Protein AF-A0A1B0D8F6-F1 (afdb_monomer_lite)

pLDDT: mean 70.09, std 11.26, range [39.25, 89.88]

Sequence (182 aa):
MKIELFVVNCFMSRLSMFERYIKTYSIVQLRTGYLEQGLMVYDDKKLAKHYIRSREFLLDLAALIPLDLLQIRFGTQPLLRFPRFFKVYRSIKFYYIVESRTVWPNLWRVVNLIHILLILAHWFGCFYFLLSEVEGFQGDWVYPYRPGDYATLTRKYLGSLYWSTLTLTTIGDLPTPETNAE

Radius of gyration: 21.7 Å; chains: 1; bounding box: 55×31×60 Å

Secondary structure (DSSP, 8-state):
-HHHHHHHHHHHHHHHHHHHHHHHHHHHHTTSPEEETTEEE--HHHHHHHHHHSHHHHHHHHHHHHHHHHHHHH-S-GGGGGGGGGGHHHHHHHHHHHHHH-S-HHHHHHHHHHHHHHHHHHHHHHHHHHHHHHTTS-SSSSPP---STT--HHHHHHHHHHHHHHHHTT---SPPP-STT-

InterPro domains:
  IPR005821 Ion transport domain [PF00520] (27-181)
  IPR050866 Cyclic nucleotide-gated cation channel [PTHR45638] (27-182)

Organism: Phlebotomus papatasi (NCBI:txid29031)

Structure (mmCIF, N/CA/C/O backbone):
data_AF-A0A1B0D8F6-F1
#
_entry.id   AF-A0A1B0D8F6-F1
#
loop_
_atom_site.group_PDB
_atom_site.id
_atom_site.type_symbol
_atom_site.label_atom_id
_atom_site.label_alt_id
_atom_site.label_comp_id
_atom_site.label_asym_id
_atom_site.label_entity_id
_atom_site.label_seq_id
_atom_site.pdbx_PDB_ins_code
_atom_site.Cartn_x
_atom_site.Cartn_y
_atom_site.Cartn_z
_atom_site.occupancy
_atom_site.B_iso_or_equiv
_atom_site.auth_seq_id
_atom_site.auth_comp_id
_atom_site.auth_asym_id
_atom_site.auth_atom_id
_atom_site.pdbx_PDB_model_num
ATOM 1 N N . MET A 1 1 ? 0.011 -3.299 -19.928 1.00 39.25 1 MET A N 1
ATOM 2 C CA . MET A 1 1 ? -1.445 -3.420 -19.592 1.00 39.25 1 MET A CA 1
ATOM 3 C C . MET A 1 1 ? -1.842 -4.624 -18.710 1.00 39.25 1 MET A C 1
ATOM 5 O O . MET A 1 1 ? -2.537 -4.410 -17.726 1.00 39.25 1 MET A O 1
ATOM 9 N N . LYS A 1 2 ? -1.450 -5.885 -18.993 1.00 47.94 2 LYS A N 1
ATOM 10 C CA . LYS A 1 2 ? -1.813 -7.039 -18.120 1.00 47.94 2 LYS A CA 1
ATOM 11 C C . LYS A 1 2 ? -1.097 -7.039 -16.756 1.00 47.94 2 LYS A C 1
ATOM 13 O O . LYS A 1 2 ? -1.681 -7.489 -15.776 1.00 47.94 2 LYS A O 1
ATOM 18 N N . ILE A 1 3 ? 0.135 -6.524 -16.693 1.00 48.12 3 ILE A N 1
ATOM 19 C CA . ILE A 1 3 ? 0.914 -6.418 -15.447 1.00 48.12 3 ILE A CA 1
ATOM 20 C C . ILE A 1 3 ? 0.443 -5.242 -14.599 1.00 48.12 3 ILE A C 1
ATOM 22 O O . ILE A 1 3 ? 0.187 -5.451 -13.427 1.00 48.12 3 ILE A O 1
ATOM 26 N N . GLU A 1 4 ? 0.179 -4.073 -15.182 1.00 48.47 4 GLU A N 1
ATOM 27 C CA . GLU A 1 4 ? -0.500 -2.967 -14.488 1.00 48.47 4 GLU A CA 1
ATOM 28 C C . GLU A 1 4 ? -1.814 -3.402 -13.822 1.00 48.47 4 GLU A C 1
ATOM 30 O O . GLU A 1 4 ? -2.040 -3.152 -12.640 1.00 48.47 4 GLU A O 1
ATOM 35 N N . LEU A 1 5 ? -2.662 -4.152 -14.542 1.00 50.62 5 LEU A N 1
ATOM 36 C CA . LEU A 1 5 ? -3.877 -4.721 -13.958 1.00 50.62 5 LEU A CA 1
ATOM 37 C C . LEU A 1 5 ? -3.580 -5.765 -12.876 1.00 50.62 5 LEU A C 1
ATOM 39 O O . LEU A 1 5 ? -4.373 -5.894 -11.953 1.00 50.62 5 LEU A O 1
ATOM 43 N N . PHE A 1 6 ? -2.485 -6.521 -12.975 1.00 51.50 6 PHE A N 1
ATOM 44 C CA . PHE A 1 6 ? -2.073 -7.489 -11.957 1.00 51.50 6 PHE A CA 1
ATOM 45 C C . PHE A 1 6 ? -1.519 -6.805 -10.706 1.00 51.50 6 PHE A C 1
ATOM 47 O O . PHE A 1 6 ? -1.903 -7.184 -9.609 1.00 51.50 6 PHE A O 1
ATOM 54 N N . VAL A 1 7 ? -0.695 -5.769 -10.855 1.00 53.03 7 VAL A N 1
ATOM 55 C CA . VAL A 1 7 ? -0.181 -4.922 -9.773 1.00 53.03 7 VAL A CA 1
ATOM 56 C C . VAL A 1 7 ? -1.351 -4.254 -9.072 1.00 53.03 7 VAL A C 1
ATOM 58 O O . VAL A 1 7 ? -1.524 -4.434 -7.872 1.00 53.03 7 VAL A O 1
ATOM 61 N N . VAL A 1 8 ? -2.240 -3.595 -9.819 1.00 52.47 8 VAL A N 1
ATOM 62 C CA . VAL A 1 8 ? -3.421 -2.947 -9.246 1.00 52.47 8 VAL A CA 1
ATOM 63 C C . VAL A 1 8 ? -4.403 -3.968 -8.670 1.00 52.47 8 VAL A C 1
ATOM 65 O O . VAL A 1 8 ? -4.971 -3.712 -7.615 1.00 52.47 8 VAL A O 1
ATOM 68 N N . ASN A 1 9 ? -4.628 -5.131 -9.287 1.00 52.94 9 ASN A N 1
ATOM 69 C CA . ASN A 1 9 ? -5.513 -6.150 -8.710 1.00 52.94 9 ASN A CA 1
ATOM 70 C C . ASN A 1 9 ? -4.888 -6.866 -7.511 1.00 52.94 9 ASN A C 1
ATOM 72 O O . ASN A 1 9 ? -5.626 -7.204 -6.595 1.00 52.94 9 ASN A O 1
ATOM 76 N N . CYS A 1 10 ? -3.572 -7.070 -7.458 1.00 50.56 10 CYS A N 1
ATOM 77 C CA . CYS A 1 10 ? -2.886 -7.657 -6.307 1.00 50.56 10 CYS A CA 1
ATOM 78 C C . CYS A 1 10 ? -2.881 -6.665 -5.138 1.00 50.56 10 CYS A C 1
ATOM 80 O O . CYS A 1 10 ? -3.314 -7.016 -4.034 1.00 50.56 10 CYS A O 1
ATOM 82 N N . PHE A 1 11 ? -2.543 -5.406 -5.432 1.00 53.69 11 PHE A N 1
ATOM 83 C CA . PHE A 1 11 ? -2.658 -4.254 -4.547 1.00 53.69 11 PHE A CA 1
ATOM 84 C C . PHE A 1 11 ? -4.076 -4.122 -3.973 1.00 53.69 11 PHE A C 1
ATOM 86 O O . PHE A 1 11 ? -4.271 -4.081 -2.758 1.00 53.69 11 PHE A O 1
ATOM 93 N N . MET A 1 12 ? -5.086 -4.180 -4.841 1.00 52.06 12 MET A N 1
ATOM 94 C CA . MET A 1 12 ? -6.494 -4.098 -4.459 1.00 52.06 12 MET A CA 1
ATOM 95 C C . MET A 1 12 ? -7.005 -5.368 -3.781 1.00 52.06 12 MET A C 1
ATOM 97 O O . MET A 1 12 ? -7.894 -5.276 -2.943 1.00 52.06 12 MET A O 1
ATOM 101 N N . SER A 1 13 ? -6.442 -6.548 -4.060 1.00 52.66 13 SER A N 1
ATOM 102 C CA . SER A 1 13 ? -6.811 -7.782 -3.357 1.00 52.66 13 SER A CA 1
ATOM 103 C C . SER A 1 13 ? -6.308 -7.772 -1.913 1.00 52.66 13 SER A C 1
ATOM 105 O O . SER A 1 13 ? -7.039 -8.194 -1.016 1.00 52.66 13 SER A O 1
ATOM 107 N N . ARG A 1 14 ? -5.117 -7.219 -1.645 1.00 57.03 14 ARG A N 1
ATOM 108 C CA . ARG A 1 14 ? -4.598 -7.074 -0.275 1.00 57.03 14 ARG A CA 1
ATOM 109 C C . ARG A 1 14 ? -5.232 -5.907 0.463 1.00 57.03 14 ARG A C 1
ATOM 111 O O . ARG A 1 14 ? -5.618 -6.088 1.613 1.00 57.03 14 ARG A O 1
ATOM 118 N N . LEU A 1 15 ? -5.503 -4.789 -0.209 1.00 54.91 15 LEU A N 1
ATOM 119 C CA . LEU A 1 15 ? -6.417 -3.768 0.314 1.00 54.91 15 LEU A CA 1
ATOM 120 C C . LEU A 1 15 ? -7.795 -4.357 0.632 1.00 54.91 15 LEU A C 1
ATOM 122 O O . LEU A 1 15 ? -8.335 -4.058 1.683 1.00 54.91 15 LEU A O 1
ATOM 126 N N . SER A 1 16 ? -8.343 -5.253 -0.196 1.00 51.94 16 SER A N 1
ATOM 127 C CA . SER A 1 16 ? -9.635 -5.895 0.088 1.00 51.94 16 SER A CA 1
ATOM 128 C C . SER A 1 16 ? -9.584 -6.842 1.292 1.00 51.94 16 SER A C 1
ATOM 130 O O . SER A 1 16 ? -10.613 -7.111 1.908 1.00 51.94 16 SER A O 1
ATOM 132 N N . MET A 1 17 ? -8.410 -7.387 1.634 1.00 57.66 17 MET A N 1
ATOM 133 C CA . MET A 1 17 ? -8.208 -8.137 2.877 1.00 57.66 17 MET A CA 1
ATOM 134 C C . MET A 1 17 ? -8.284 -7.178 4.069 1.00 57.66 17 MET A C 1
ATOM 136 O O . MET A 1 17 ? -9.078 -7.420 4.974 1.00 57.66 17 MET A O 1
ATOM 140 N N . PHE A 1 18 ? -7.572 -6.048 4.018 1.00 56.81 18 PHE A N 1
ATOM 141 C CA . PHE A 1 18 ? -7.694 -4.973 5.010 1.00 56.81 18 PHE A CA 1
ATOM 142 C C . PHE A 1 18 ? -9.126 -4.441 5.125 1.00 56.81 18 PHE A C 1
ATOM 144 O O . PHE A 1 18 ? -9.653 -4.334 6.226 1.00 56.81 18 PHE A O 1
ATOM 151 N N . GLU A 1 19 ? -9.804 -4.175 4.008 1.00 57.56 19 GLU A N 1
ATOM 152 C CA . GLU A 1 19 ? -11.196 -3.723 3.992 1.00 57.56 19 GLU A CA 1
ATOM 153 C C . GLU A 1 19 ? -12.137 -4.768 4.596 1.00 57.56 19 GLU A C 1
ATOM 155 O O . GLU A 1 19 ? -13.038 -4.398 5.342 1.00 57.56 19 GLU A O 1
ATOM 160 N N . ARG A 1 20 ? -11.928 -6.068 4.332 1.00 60.12 20 ARG A N 1
ATOM 161 C CA . ARG A 1 20 ? -12.703 -7.155 4.954 1.00 60.12 20 ARG A CA 1
ATOM 162 C C . ARG A 1 20 ? -12.514 -7.192 6.467 1.00 60.12 20 ARG A C 1
ATOM 164 O O . ARG A 1 20 ? -13.514 -7.284 7.172 1.00 60.12 20 ARG A O 1
ATOM 171 N N . TYR A 1 21 ? -11.279 -7.045 6.947 1.00 61.25 21 TYR A N 1
ATOM 172 C CA . TYR A 1 21 ? -10.966 -6.934 8.376 1.00 61.25 21 TYR A CA 1
ATOM 173 C C . TYR A 1 21 ? -11.579 -5.680 9.019 1.00 61.25 21 TYR A C 1
ATOM 175 O O . TYR A 1 21 ? -12.141 -5.753 10.108 1.00 61.25 21 TYR A O 1
ATOM 183 N N . ILE A 1 22 ? -11.546 -4.533 8.338 1.00 60.94 22 ILE A N 1
ATOM 184 C CA . ILE A 1 22 ? -12.170 -3.284 8.809 1.00 60.94 22 ILE A CA 1
ATOM 185 C C . ILE A 1 22 ? -13.699 -3.414 8.842 1.00 60.94 22 ILE A C 1
ATOM 187 O O . ILE A 1 22 ? -14.353 -2.874 9.736 1.00 60.94 22 ILE A O 1
ATOM 191 N N . LYS A 1 23 ? -14.290 -4.132 7.883 1.00 61.75 23 LYS A N 1
ATOM 192 C CA . LYS A 1 23 ? -15.740 -4.330 7.785 1.00 61.75 23 LYS A CA 1
ATOM 193 C C . LYS A 1 23 ? -16.249 -5.262 8.883 1.00 61.75 23 LYS A C 1
ATOM 195 O O . LYS A 1 23 ? -17.224 -4.919 9.545 1.00 61.75 23 LYS A O 1
ATOM 200 N N . THR A 1 24 ? -15.566 -6.380 9.139 1.00 60.78 24 THR A N 1
ATOM 201 C CA . THR A 1 24 ? -15.864 -7.237 10.300 1.00 60.78 24 THR A CA 1
ATOM 202 C C . THR A 1 24 ? -15.645 -6.486 11.607 1.00 60.78 24 THR A C 1
ATOM 204 O O . THR A 1 24 ? -16.493 -6.555 12.491 1.00 60.78 24 THR A O 1
ATOM 207 N N . TYR A 1 25 ? -14.587 -5.682 11.708 1.00 63.12 25 TYR A N 1
ATOM 208 C CA . TYR A 1 25 ? -14.341 -4.845 12.877 1.00 63.12 25 TYR A CA 1
ATOM 209 C C . TYR A 1 25 ? -15.425 -3.784 13.094 1.00 63.12 25 TYR A C 1
ATOM 211 O O . TYR A 1 25 ? -15.864 -3.608 14.218 1.00 63.12 25 TYR A O 1
ATOM 219 N N . SER A 1 26 ? -15.932 -3.133 12.045 1.00 59.38 26 SER A N 1
ATOM 220 C CA . SER A 1 26 ? -17.032 -2.160 12.162 1.00 59.38 26 SER A CA 1
ATOM 221 C C . SER A 1 26 ? -18.309 -2.811 12.707 1.00 59.38 26 SER A C 1
ATOM 223 O O . SER A 1 26 ? -19.015 -2.212 13.513 1.00 59.38 26 SER A O 1
ATOM 225 N N . ILE A 1 27 ? -18.576 -4.063 12.323 1.00 64.69 27 ILE A N 1
ATOM 226 C CA . ILE A 1 27 ? -19.697 -4.858 12.847 1.00 64.69 27 ILE A CA 1
ATOM 227 C C . ILE A 1 27 ? -19.473 -5.212 14.324 1.00 64.69 27 ILE A C 1
ATOM 229 O O . ILE A 1 27 ? -20.405 -5.135 15.121 1.00 64.69 27 ILE A O 1
ATOM 233 N N . VAL A 1 28 ? -18.241 -5.562 14.705 1.00 61.22 28 VAL A N 1
ATOM 234 C CA . VAL A 1 28 ? -17.873 -5.817 16.107 1.00 61.22 28 VAL A CA 1
ATOM 235 C C . VAL A 1 28 ? -17.951 -4.529 16.931 1.00 61.22 28 VAL A C 1
ATOM 237 O O . VAL A 1 28 ? -18.466 -4.550 18.042 1.00 61.22 28 VAL A O 1
ATOM 240 N N . GLN A 1 29 ? -17.524 -3.396 16.376 1.00 60.47 29 GLN A N 1
ATOM 241 C CA . GLN A 1 29 ? -17.494 -2.101 17.050 1.00 60.47 29 GLN A CA 1
ATOM 242 C C . GLN A 1 29 ? -18.898 -1.505 17.242 1.00 60.47 29 GLN A C 1
ATOM 244 O O . GLN A 1 29 ? -19.152 -0.819 18.228 1.00 60.47 29 GLN A O 1
ATOM 249 N N . LEU A 1 30 ? -19.843 -1.847 16.359 1.00 59.00 30 LEU A N 1
ATOM 250 C CA . LEU A 1 30 ? -21.278 -1.607 16.559 1.00 59.00 30 LEU A CA 1
ATOM 251 C C . LEU A 1 30 ? -21.869 -2.401 17.736 1.00 59.00 30 LEU A C 1
ATOM 253 O O . LEU A 1 30 ? -22.981 -2.099 18.154 1.00 59.00 30 LEU A O 1
ATOM 257 N N . ARG A 1 31 ? -21.151 -3.402 18.263 1.00 56.06 31 ARG A N 1
ATOM 258 C CA . ARG A 1 31 ? -21.537 -4.191 19.444 1.00 56.06 31 ARG A CA 1
ATOM 259 C C . ARG A 1 31 ? -20.616 -3.994 20.651 1.00 56.06 31 ARG A C 1
ATOM 261 O O . ARG A 1 31 ? -20.835 -4.618 21.686 1.00 56.06 31 ARG A O 1
ATOM 268 N N . THR A 1 32 ? -19.581 -3.157 20.556 1.00 59.75 32 THR A N 1
ATOM 269 C CA . THR A 1 32 ? -18.697 -2.877 21.698 1.00 59.75 32 THR A CA 1
ATOM 270 C C . THR A 1 32 ? -19.262 -1.759 22.565 1.00 59.75 32 THR A C 1
ATOM 272 O O . THR A 1 32 ? -19.373 -0.626 22.101 1.00 59.75 32 THR A O 1
ATOM 275 N N . GLY A 1 33 ? -19.562 -2.077 23.828 1.00 57.38 33 GLY A N 1
ATOM 276 C CA . GLY A 1 33 ? -20.021 -1.130 24.848 1.00 57.38 33 GLY A CA 1
ATOM 277 C C . GLY A 1 33 ? -19.132 0.114 24.955 1.00 57.38 33 GLY A C 1
ATOM 278 O O . GLY A 1 33 ? -17.904 0.003 24.932 1.00 57.38 33 GLY A O 1
ATOM 279 N N . TYR A 1 34 ? -19.739 1.297 25.080 1.00 64.94 34 TYR A N 1
ATOM 280 C CA . TYR A 1 34 ? -19.019 2.529 25.407 1.00 64.94 34 TYR A CA 1
ATOM 281 C C . TYR A 1 34 ? -19.067 2.768 26.922 1.00 64.94 34 TYR A C 1
ATOM 283 O O . TYR A 1 34 ? -19.991 2.322 27.607 1.00 64.94 34 TYR A O 1
ATOM 291 N N . LEU A 1 35 ? -18.046 3.444 27.454 1.00 62.94 35 LEU A N 1
ATOM 292 C CA . LEU A 1 35 ? -18.017 3.833 28.860 1.00 62.94 35 LEU A CA 1
ATOM 293 C C . LEU A 1 35 ? -18.813 5.129 29.038 1.00 62.94 35 LEU A C 1
ATOM 295 O O . LEU A 1 35 ? -18.434 6.168 28.499 1.00 62.94 35 LEU A O 1
ATOM 299 N N . GLU A 1 36 ? -19.888 5.074 29.816 1.00 60.03 36 GLU A N 1
ATOM 300 C CA . GLU A 1 36 ? -20.640 6.246 30.260 1.00 60.03 36 GLU A CA 1
ATOM 301 C C . GLU A 1 36 ? -20.430 6.370 31.774 1.00 60.03 36 GLU A C 1
ATOM 303 O O . GLU A 1 36 ? -20.807 5.483 32.534 1.00 60.03 36 GLU A O 1
ATOM 308 N N . GLN A 1 37 ? -19.745 7.432 32.216 1.00 64.50 37 GLN A N 1
ATOM 309 C CA . GLN A 1 37 ? -19.527 7.736 33.644 1.00 64.50 37 GLN A CA 1
ATOM 310 C C . GLN A 1 37 ? -18.884 6.591 34.465 1.00 64.50 37 GLN A C 1
ATOM 312 O O . GLN A 1 37 ? -19.205 6.399 35.633 1.00 64.50 37 GLN A O 1
ATOM 317 N N . GLY A 1 38 ? -17.964 5.824 33.869 1.00 69.44 38 GLY A N 1
ATOM 318 C CA . GLY A 1 38 ? -17.271 4.723 34.559 1.00 69.44 38 GLY A CA 1
ATOM 319 C C . GLY A 1 38 ? -17.958 3.357 34.447 1.00 69.44 38 GLY A C 1
ATOM 320 O O . GLY A 1 38 ? -17.356 2.353 34.820 1.00 69.44 38 GLY A O 1
ATOM 321 N N . LEU A 1 39 ? -19.172 3.288 33.892 1.00 67.38 39 LEU A N 1
ATOM 322 C CA . LEU A 1 39 ? -19.923 2.048 33.690 1.00 67.38 39 LEU A CA 1
ATOM 323 C C . LEU A 1 39 ? -19.958 1.670 32.204 1.00 67.38 39 LEU A C 1
ATOM 325 O O . LEU A 1 39 ? -20.145 2.519 31.331 1.00 67.38 39 LEU A O 1
ATOM 329 N N . MET A 1 40 ? -19.771 0.382 31.906 1.00 71.00 40 MET A N 1
ATOM 330 C CA . MET A 1 40 ? -19.933 -0.138 30.546 1.00 71.00 40 MET A CA 1
ATOM 331 C C . MET A 1 40 ? -21.422 -0.269 30.221 1.00 71.00 40 MET A C 1
ATOM 333 O O . MET A 1 40 ? -22.124 -1.079 30.827 1.00 71.00 40 MET A O 1
ATOM 337 N N . VAL A 1 41 ? -21.895 0.519 29.255 1.00 70.88 41 VAL A N 1
ATOM 338 C CA . VAL A 1 41 ? -23.281 0.482 28.776 1.00 70.88 41 VAL A CA 1
ATOM 339 C C . VAL A 1 41 ? -23.370 -0.451 27.567 1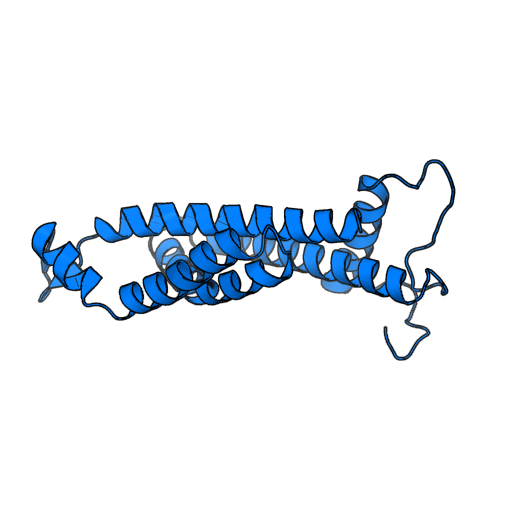.00 70.88 41 VAL A C 1
ATOM 341 O O . VAL A 1 41 ? -22.672 -0.253 26.573 1.00 70.88 41 VAL A O 1
ATOM 344 N N . TYR A 1 42 ? -24.244 -1.458 27.647 1.00 68.06 42 TYR A N 1
ATOM 345 C CA . TYR A 1 42 ? -24.468 -2.470 26.600 1.00 68.06 42 TYR A CA 1
ATOM 346 C C . TYR A 1 42 ? -25.797 -2.292 25.842 1.00 68.06 42 TYR A C 1
ATOM 348 O O . TYR A 1 42 ? -26.178 -3.150 25.054 1.00 68.06 42 TYR A O 1
ATOM 356 N N . ASP A 1 43 ? -26.519 -1.190 26.065 1.00 76.25 43 ASP A N 1
ATOM 357 C CA . ASP A 1 43 ? -27.792 -0.925 25.385 1.00 76.25 43 ASP A CA 1
ATOM 358 C C . ASP A 1 43 ? -27.590 -0.655 23.884 1.00 76.25 43 ASP A C 1
ATOM 360 O O . ASP A 1 43 ? -27.186 0.446 23.492 1.00 76.25 43 ASP A O 1
ATOM 364 N N . ASP A 1 44 ? -27.972 -1.612 23.033 1.00 65.69 44 ASP A N 1
ATOM 365 C CA . ASP A 1 44 ? -27.837 -1.544 21.567 1.00 65.69 44 ASP A CA 1
ATOM 366 C C . ASP A 1 44 ? -28.422 -0.253 20.961 1.00 65.69 44 ASP A C 1
ATOM 368 O O . ASP A 1 44 ? -27.851 0.351 20.050 1.00 65.69 44 ASP A O 1
ATOM 372 N N . LYS A 1 45 ? -29.557 0.227 21.494 1.00 71.56 45 LYS A N 1
ATOM 373 C CA . LYS A 1 45 ? -30.235 1.443 21.006 1.00 71.56 45 LYS A CA 1
ATOM 374 C C . LYS A 1 45 ? -29.458 2.722 21.329 1.00 71.56 45 LYS A C 1
ATOM 376 O O . LYS A 1 45 ? -29.424 3.643 20.509 1.00 71.56 45 LYS A O 1
ATOM 381 N N . LYS A 1 46 ? -28.841 2.798 22.513 1.00 69.75 46 LYS A N 1
ATOM 382 C CA . LYS A 1 46 ? -27.997 3.939 22.910 1.00 69.75 46 LYS A CA 1
ATOM 383 C C . LYS A 1 46 ? -26.669 3.907 22.161 1.00 69.75 46 LYS A C 1
ATOM 385 O O . LYS A 1 46 ? -26.237 4.944 21.659 1.00 69.75 46 LYS A O 1
ATOM 390 N N . LEU A 1 47 ? -26.098 2.714 21.998 1.00 68.75 47 LEU A N 1
ATOM 391 C CA . LEU A 1 47 ? -24.876 2.480 21.238 1.00 68.75 47 LEU A CA 1
ATOM 392 C C . LEU A 1 47 ? -25.019 2.938 19.780 1.00 68.75 47 LEU A C 1
ATOM 394 O O . LEU A 1 47 ? -24.211 3.730 19.295 1.00 68.75 47 LEU A O 1
ATOM 398 N N . ALA A 1 48 ? -26.096 2.520 19.105 1.00 65.81 48 ALA A N 1
ATOM 399 C CA . ALA A 1 48 ? -26.364 2.886 17.717 1.00 65.81 48 ALA A CA 1
ATOM 400 C C . ALA A 1 48 ? -26.557 4.400 17.545 1.00 65.81 48 ALA A C 1
ATOM 402 O O . ALA A 1 48 ? -26.006 4.999 16.622 1.00 65.81 48 ALA A O 1
ATOM 403 N N . LYS A 1 49 ? -27.290 5.053 18.457 1.00 71.81 49 LYS A N 1
ATOM 404 C CA . LYS A 1 49 ? -27.531 6.504 18.399 1.00 71.81 49 LYS A CA 1
ATOM 405 C C . LYS A 1 49 ? -26.254 7.314 18.634 1.00 71.81 49 LYS A C 1
ATOM 407 O O . LYS A 1 49 ? -26.051 8.333 17.974 1.00 71.81 49 LYS A O 1
ATOM 412 N N . HIS A 1 50 ? -25.392 6.864 19.545 1.00 72.12 50 HIS A N 1
ATOM 413 C CA . HIS A 1 50 ? -24.096 7.489 19.794 1.00 72.12 50 HIS A CA 1
ATOM 414 C C . HIS A 1 50 ? -23.148 7.305 18.600 1.00 72.12 50 HIS A C 1
ATOM 416 O O . HIS A 1 50 ? -22.527 8.265 18.145 1.00 72.12 50 HIS A O 1
ATOM 422 N N . TYR A 1 51 ? -23.105 6.098 18.032 1.00 67.12 51 TYR A N 1
ATOM 423 C CA . TYR A 1 51 ? -22.267 5.777 16.880 1.00 67.12 51 TYR A CA 1
ATOM 424 C C . TYR A 1 51 ? -22.683 6.544 15.615 1.00 67.12 51 TYR A C 1
ATOM 426 O O . TYR A 1 51 ? -21.832 7.150 14.972 1.00 67.12 51 TYR A O 1
ATOM 434 N N . ILE A 1 52 ? -23.981 6.628 15.299 1.00 67.06 52 ILE A N 1
ATOM 435 C CA . ILE A 1 52 ? -24.490 7.380 14.132 1.00 67.06 52 ILE A CA 1
ATOM 436 C C . ILE A 1 52 ? -24.212 8.887 14.257 1.00 67.06 52 ILE A C 1
ATOM 438 O O . ILE A 1 52 ? -23.981 9.563 13.257 1.00 67.06 52 ILE A O 1
ATOM 442 N N . ARG A 1 53 ? -24.203 9.427 15.482 1.00 67.00 53 ARG A N 1
ATOM 443 C CA . ARG A 1 53 ? -23.892 10.842 15.738 1.00 67.00 53 ARG A CA 1
ATOM 444 C C . ARG A 1 53 ? -22.388 11.136 15.743 1.00 67.00 53 ARG A C 1
ATOM 446 O O . ARG A 1 53 ? -21.992 12.301 15.711 1.00 67.00 53 ARG A O 1
ATOM 453 N N . SER A 1 54 ? -21.548 10.107 15.799 1.00 68.62 54 SER A N 1
ATOM 454 C CA . SER A 1 54 ? -20.100 10.270 15.845 1.00 68.62 54 SER A CA 1
ATOM 455 C C . SER A 1 54 ? -19.536 10.668 14.474 1.00 68.62 54 SER A C 1
ATOM 457 O O . SER A 1 54 ? -19.990 10.207 13.426 1.00 68.62 54 SER A O 1
ATOM 459 N N . ARG A 1 55 ? -18.510 11.532 14.474 1.00 63.78 55 ARG A N 1
ATOM 460 C CA . ARG A 1 55 ? -17.844 12.005 13.244 1.00 63.78 55 ARG A CA 1
ATOM 461 C C . ARG A 1 55 ? -17.265 10.868 12.399 1.00 63.78 55 ARG A C 1
ATOM 463 O O . ARG A 1 55 ? -17.111 11.027 11.194 1.00 63.78 55 ARG A O 1
ATOM 470 N N . GLU A 1 56 ? -16.975 9.727 13.015 1.00 64.75 56 GLU A N 1
ATOM 471 C CA . GLU A 1 56 ? -16.422 8.569 12.314 1.00 64.75 56 GLU A CA 1
ATOM 472 C C . GLU A 1 56 ? -17.440 7.911 11.379 1.00 64.75 56 GLU A C 1
ATOM 474 O O . GLU A 1 56 ? -17.065 7.501 10.286 1.00 64.75 56 GLU A O 1
ATOM 479 N N . PHE A 1 57 ? -18.729 7.913 11.733 1.00 65.25 57 PHE A N 1
ATOM 480 C CA . PHE A 1 57 ? -19.779 7.404 10.848 1.00 65.25 57 PHE A CA 1
ATOM 481 C C . PHE A 1 57 ? -20.000 8.311 9.627 1.00 65.25 57 PHE A C 1
ATOM 483 O O . PHE A 1 57 ? -20.194 7.827 8.516 1.00 65.25 57 PHE A O 1
ATOM 490 N N . LEU A 1 58 ? -19.908 9.633 9.808 1.00 66.94 58 LEU A N 1
ATOM 491 C CA . LEU A 1 58 ? -19.973 10.600 8.704 1.00 66.94 58 LEU A CA 1
ATOM 492 C C . LEU A 1 58 ? -18.794 10.452 7.735 1.00 66.94 58 LEU A C 1
ATOM 494 O O . LEU A 1 58 ? -18.998 10.495 6.525 1.00 66.94 58 LEU A O 1
ATOM 498 N N . LEU A 1 59 ? -17.579 10.241 8.252 1.00 65.75 59 LEU A N 1
ATOM 499 C CA . LEU A 1 59 ? -16.392 9.989 7.428 1.00 65.75 59 LEU A CA 1
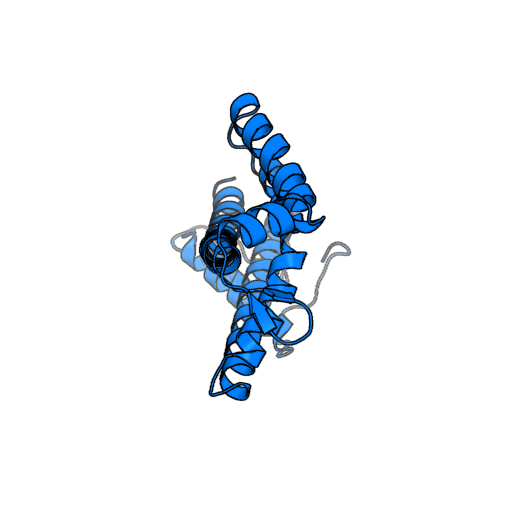ATOM 500 C C . LEU A 1 59 ? -16.484 8.649 6.685 1.00 65.75 59 LEU A C 1
ATOM 502 O O . LEU A 1 59 ? -16.131 8.580 5.510 1.00 65.75 59 LEU A O 1
ATOM 506 N N . ASP A 1 60 ? -17.014 7.606 7.327 1.00 63.69 60 ASP A N 1
ATOM 507 C CA . ASP A 1 60 ? -17.282 6.321 6.674 1.00 63.69 60 ASP A CA 1
ATOM 508 C C . ASP A 1 60 ? -18.281 6.458 5.524 1.00 63.69 60 ASP A C 1
ATOM 510 O O . ASP A 1 60 ? -18.062 5.924 4.435 1.00 63.69 60 ASP A O 1
ATOM 514 N N . LEU A 1 61 ? -19.373 7.186 5.763 1.00 66.25 61 LEU A N 1
ATOM 515 C CA . LEU A 1 61 ? -20.442 7.392 4.796 1.00 66.25 61 LEU A CA 1
ATOM 516 C C . LEU A 1 61 ? -19.963 8.247 3.614 1.00 66.25 61 LEU A C 1
ATOM 518 O O . LEU A 1 61 ? -20.199 7.893 2.459 1.00 66.25 61 LEU A O 1
ATOM 522 N N . ALA A 1 62 ? -19.219 9.319 3.893 1.00 65.12 62 ALA A N 1
ATOM 523 C CA . ALA A 1 62 ? -18.619 10.181 2.880 1.00 65.12 62 ALA A CA 1
ATOM 524 C C . ALA A 1 62 ? -17.546 9.464 2.045 1.00 65.12 62 ALA A C 1
ATOM 526 O O . ALA A 1 62 ? -17.373 9.793 0.877 1.00 65.12 62 ALA A O 1
ATOM 527 N N . ALA A 1 63 ? -16.849 8.471 2.602 1.00 60.88 63 ALA A N 1
ATOM 528 C CA . ALA A 1 63 ? -15.877 7.670 1.860 1.00 60.88 63 ALA A CA 1
ATOM 529 C C . ALA A 1 63 ? -16.512 6.509 1.068 1.00 60.88 63 ALA A C 1
ATOM 531 O O . ALA A 1 63 ? -15.886 5.997 0.146 1.00 60.88 63 ALA A O 1
ATOM 532 N N . LEU A 1 64 ? -17.717 6.050 1.421 1.00 61.44 64 LEU A N 1
ATOM 533 C CA . LEU A 1 64 ? -18.391 4.919 0.764 1.00 61.44 64 LEU A CA 1
ATOM 534 C C . LEU A 1 64 ? -19.342 5.364 -0.354 1.00 61.44 64 LEU A C 1
ATOM 536 O O . LEU A 1 64 ? -19.270 4.845 -1.466 1.00 61.44 64 LEU A O 1
ATOM 540 N N . ILE A 1 65 ? -20.204 6.345 -0.076 1.00 62.69 65 ILE A N 1
ATOM 541 C CA . ILE A 1 65 ? -21.291 6.747 -0.979 1.00 62.69 65 ILE A CA 1
ATOM 542 C C . ILE A 1 65 ? -20.800 7.256 -2.345 1.00 62.69 65 ILE A C 1
ATOM 544 O O . ILE A 1 65 ? -21.301 6.769 -3.359 1.00 62.69 65 ILE A O 1
ATOM 548 N N . PRO A 1 66 ? -19.854 8.211 -2.436 1.00 61.41 66 PRO A N 1
ATOM 549 C CA . PRO A 1 66 ? -19.473 8.751 -3.738 1.00 61.41 66 PRO A CA 1
ATOM 550 C C . PRO A 1 66 ? -18.714 7.727 -4.593 1.00 61.41 66 PRO A C 1
ATOM 552 O O . PRO A 1 66 ? -18.829 7.755 -5.815 1.00 61.41 66 PRO A O 1
ATOM 555 N N . LEU A 1 67 ? -17.987 6.792 -3.973 1.00 60.44 67 LEU A N 1
ATOM 556 C CA . LEU A 1 67 ? -17.203 5.775 -4.678 1.00 60.44 67 LEU A CA 1
ATOM 557 C C . LEU A 1 67 ?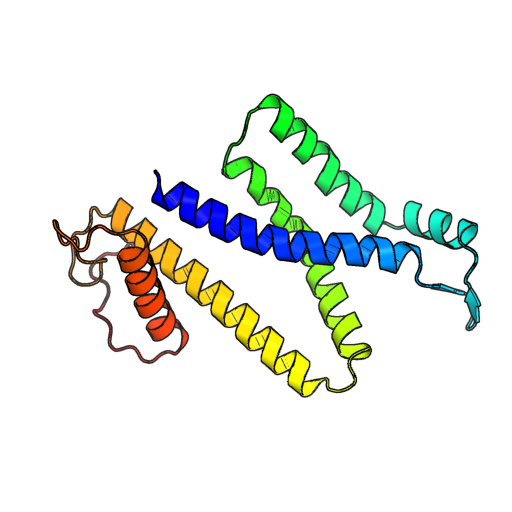 -18.052 4.679 -5.312 1.00 60.44 67 LEU A C 1
ATOM 559 O O . LEU A 1 67 ? -17.833 4.355 -6.480 1.00 60.44 67 LEU A O 1
ATOM 563 N N . ASP A 1 68 ? -19.007 4.120 -4.56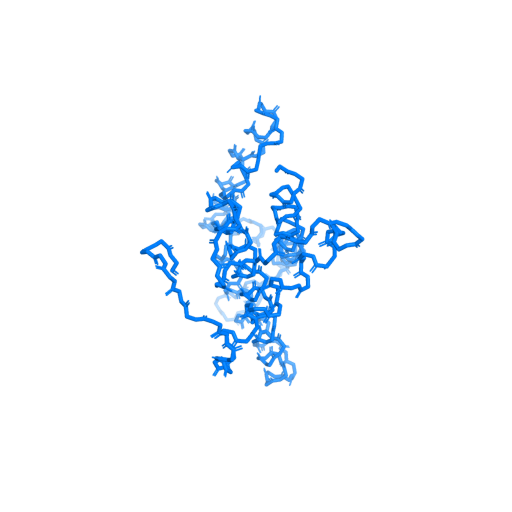7 1.00 60.66 68 ASP A N 1
ATOM 564 C CA . ASP A 1 68 ? -19.878 3.063 -5.090 1.00 60.66 68 ASP A CA 1
ATOM 565 C C . ASP A 1 68 ? -20.742 3.606 -6.242 1.00 60.66 68 ASP A C 1
ATOM 567 O O . ASP A 1 68 ? -20.917 2.943 -7.265 1.00 60.66 68 ASP A O 1
ATOM 571 N N . LEU A 1 69 ? -21.193 4.863 -6.138 1.00 63.16 69 LEU A N 1
ATOM 572 C CA . LEU A 1 69 ? -21.960 5.535 -7.189 1.00 63.16 69 LEU A CA 1
ATOM 573 C C . LEU A 1 69 ? -21.116 5.819 -8.448 1.00 63.16 69 LEU A C 1
ATOM 575 O O . LEU A 1 69 ? -21.600 5.666 -9.572 1.00 63.16 69 LEU A O 1
ATOM 579 N N . LEU A 1 70 ? -19.843 6.194 -8.273 1.00 63.09 70 LEU A N 1
ATOM 580 C CA . LEU A 1 70 ? -18.898 6.414 -9.373 1.00 63.09 70 LEU A CA 1
ATOM 581 C C . LEU A 1 70 ? -18.501 5.106 -10.075 1.00 63.09 70 LEU A C 1
ATOM 583 O O . LEU A 1 70 ? -18.405 5.090 -11.303 1.00 63.09 70 LEU A O 1
ATOM 587 N N . GLN A 1 71 ? -18.326 4.002 -9.338 1.00 62.91 71 GLN A N 1
ATOM 588 C CA . GLN A 1 71 ? -18.021 2.686 -9.920 1.00 62.91 71 GLN A CA 1
ATOM 589 C C . GLN A 1 71 ? -19.161 2.142 -10.789 1.00 62.91 71 GLN A C 1
ATOM 591 O O . GLN A 1 71 ? -18.890 1.507 -11.808 1.00 62.91 71 GLN A O 1
ATOM 596 N N . ILE A 1 72 ? -20.418 2.414 -10.424 1.00 64.69 72 ILE A N 1
ATOM 597 C CA . ILE A 1 72 ? -21.593 2.015 -11.215 1.00 64.69 72 ILE A CA 1
ATOM 598 C C . ILE A 1 72 ? -21.673 2.810 -12.530 1.00 64.69 72 ILE A C 1
ATOM 600 O O . ILE A 1 72 ? -22.114 2.271 -13.542 1.00 64.69 72 ILE A O 1
ATOM 604 N N . ARG A 1 73 ? -21.228 4.077 -12.543 1.00 64.62 73 ARG A N 1
ATOM 605 C CA . ARG A 1 73 ? -21.375 4.979 -13.700 1.00 64.62 73 ARG A CA 1
ATOM 606 C C . ARG A 1 73 ? -20.203 4.955 -14.694 1.00 64.62 73 ARG A C 1
ATOM 608 O O . ARG A 1 73 ? -20.451 5.113 -15.883 1.00 64.62 73 ARG A O 1
ATOM 615 N N . PHE A 1 74 ? -18.960 4.758 -14.247 1.00 61.81 74 PHE A N 1
ATOM 616 C CA . PHE A 1 74 ? -17.759 4.848 -15.105 1.00 61.81 74 PHE A CA 1
ATOM 617 C C . PHE A 1 74 ? -17.114 3.493 -15.463 1.00 61.81 74 PHE A C 1
ATOM 619 O O . PHE A 1 74 ? -16.128 3.455 -16.201 1.00 61.81 74 PHE A O 1
ATOM 626 N N . GLY A 1 75 ? -17.656 2.375 -14.967 1.00 59.94 75 GLY A N 1
ATOM 627 C CA . GLY A 1 75 ? -17.050 1.050 -15.130 1.00 59.94 75 GLY A CA 1
ATOM 628 C C . GLY A 1 75 ? -15.799 0.850 -14.260 1.00 59.94 75 GLY A C 1
ATOM 629 O O . GLY A 1 75 ? -15.384 1.727 -13.501 1.00 59.94 75 GLY A O 1
ATOM 630 N N . THR A 1 76 ? -15.188 -0.339 -14.319 1.00 57.16 76 THR A N 1
ATOM 631 C CA . THR A 1 76 ? -14.031 -0.706 -13.479 1.00 57.16 76 THR A CA 1
ATOM 632 C C . THR A 1 76 ? -12.746 -0.002 -13.921 1.00 57.16 76 THR A C 1
ATOM 634 O O . THR A 1 76 ? -11.889 -0.608 -14.562 1.00 57.16 76 THR A O 1
ATOM 637 N N . GLN A 1 77 ? -12.588 1.268 -13.553 1.00 59.66 77 GLN A N 1
ATOM 638 C CA . GLN A 1 77 ? -11.339 2.002 -13.745 1.00 59.66 77 GLN A CA 1
ATOM 639 C C . GLN A 1 77 ? -10.401 1.834 -12.530 1.00 59.66 77 GLN A C 1
ATOM 641 O O . GLN A 1 77 ? -10.847 1.995 -11.389 1.00 59.66 77 GLN A O 1
ATOM 646 N N . PRO A 1 78 ? -9.100 1.548 -12.740 1.00 59.44 78 PRO A N 1
ATOM 647 C CA . PRO A 1 78 ? -8.090 1.452 -11.677 1.00 59.44 78 PRO A CA 1
ATOM 648 C C . PRO A 1 78 ? -8.013 2.705 -10.792 1.00 59.44 78 PRO A C 1
ATOM 650 O O . PRO A 1 78 ? -7.896 2.602 -9.571 1.00 59.44 78 PRO A O 1
ATOM 653 N N . LEU A 1 79 ? -8.149 3.882 -11.411 1.00 56.44 79 LEU A N 1
ATOM 654 C CA . LEU A 1 79 ? -8.018 5.199 -10.779 1.00 56.44 79 LEU A CA 1
ATOM 655 C C . LEU A 1 79 ? -9.138 5.503 -9.767 1.00 56.44 79 LEU A C 1
ATOM 657 O O . LEU A 1 79 ? -8.904 6.134 -8.739 1.00 56.44 79 LEU A O 1
ATOM 661 N N . LEU A 1 80 ? -10.342 4.969 -9.986 1.00 57.81 80 LEU A N 1
ATOM 662 C CA . LEU A 1 80 ? -11.471 5.136 -9.063 1.00 57.81 80 LEU A CA 1
ATOM 663 C C . LEU A 1 80 ? -11.301 4.360 -7.752 1.00 57.81 80 LEU A C 1
ATOM 665 O O . LEU A 1 80 ? -12.095 4.533 -6.835 1.00 57.81 80 LEU A O 1
ATOM 669 N N . ARG A 1 81 ? -10.281 3.504 -7.628 1.00 59.38 81 ARG A N 1
ATOM 670 C CA . ARG A 1 81 ? -10.023 2.747 -6.398 1.00 59.38 81 ARG A CA 1
ATOM 671 C C . ARG A 1 81 ? -9.094 3.469 -5.412 1.00 59.38 81 ARG A C 1
ATOM 673 O O . ARG A 1 81 ? -9.051 3.072 -4.250 1.00 59.38 81 ARG A O 1
ATOM 680 N N . PHE A 1 82 ? -8.399 4.531 -5.830 1.00 58.75 82 PHE A N 1
ATOM 681 C CA . PHE A 1 82 ? -7.485 5.300 -4.971 1.00 58.75 82 PHE A CA 1
ATOM 682 C C . PHE A 1 82 ? -8.134 5.911 -3.716 1.00 58.75 82 PHE A C 1
ATOM 684 O O . PHE A 1 82 ? -7.523 5.847 -2.654 1.00 58.75 82 PHE A O 1
ATOM 691 N N . PRO A 1 83 ? -9.372 6.434 -3.716 1.00 59.25 83 PRO A N 1
ATOM 692 C CA . PRO A 1 83 ? -9.881 7.069 -2.506 1.00 59.25 83 PRO A CA 1
ATOM 693 C C . PRO A 1 83 ? -10.211 6.077 -1.368 1.00 59.25 83 PRO A C 1
ATOM 695 O O . PRO A 1 83 ? -10.476 6.501 -0.247 1.00 59.25 83 PRO A O 1
ATOM 698 N N . ARG A 1 84 ? -10.051 4.757 -1.575 1.00 61.88 84 ARG A N 1
ATOM 699 C CA . ARG A 1 84 ? -10.016 3.754 -0.488 1.00 61.88 84 ARG A CA 1
ATOM 700 C C . ARG A 1 84 ? -8.848 3.959 0.486 1.00 61.88 84 ARG A C 1
ATOM 702 O O . ARG A 1 84 ? -8.957 3.554 1.643 1.00 61.88 84 ARG A O 1
ATOM 709 N N . PHE A 1 85 ? -7.778 4.645 0.075 1.00 60.84 85 PHE A N 1
ATOM 710 C CA . PHE A 1 85 ? -6.669 5.027 0.957 1.00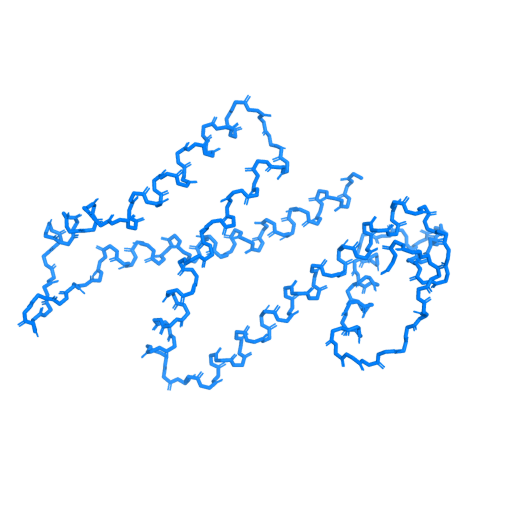 60.84 85 PHE A CA 1
ATOM 711 C C . PHE A 1 85 ? -7.101 5.928 2.124 1.00 60.84 85 PHE A C 1
ATOM 713 O O . PHE A 1 85 ? -6.491 5.871 3.189 1.00 60.84 85 PHE A O 1
ATOM 720 N N . PHE A 1 86 ? -8.196 6.689 1.996 1.00 60.59 86 PHE A N 1
ATOM 721 C CA . PHE A 1 86 ? -8.705 7.511 3.103 1.00 60.59 86 PHE A CA 1
ATOM 722 C C . PHE A 1 86 ? -9.100 6.685 4.339 1.00 60.59 86 PHE A C 1
ATOM 724 O O . PHE A 1 86 ? -9.121 7.212 5.450 1.00 60.59 86 PHE A O 1
ATOM 731 N N . LYS A 1 87 ? -9.349 5.375 4.194 1.00 62.78 87 LYS A N 1
ATOM 732 C CA . LYS A 1 87 ? -9.671 4.479 5.317 1.00 62.78 87 LYS A CA 1
ATOM 733 C C . LYS A 1 87 ? -8.457 4.030 6.138 1.00 62.78 87 LYS A C 1
ATOM 735 O O . LYS A 1 87 ? -8.638 3.338 7.143 1.00 62.78 87 LYS A O 1
ATOM 740 N N . VAL A 1 88 ? -7.235 4.440 5.783 1.00 65.81 88 VAL A N 1
ATOM 741 C CA . VAL A 1 88 ? -6.022 4.130 6.564 1.00 65.81 88 VAL A CA 1
ATOM 742 C C . VAL A 1 88 ? -6.140 4.627 8.011 1.00 65.81 88 VAL A C 1
ATOM 744 O O . VAL A 1 88 ? -5.682 3.935 8.920 1.00 65.81 88 VAL A O 1
ATOM 747 N N . TYR A 1 89 ? -6.864 5.729 8.263 1.00 66.81 89 TYR A N 1
ATOM 748 C CA . TYR A 1 89 ? -7.079 6.251 9.622 1.00 66.81 89 TYR A CA 1
ATOM 749 C C . TYR A 1 89 ? -7.690 5.205 10.579 1.00 66.81 89 TYR A C 1
ATOM 751 O O . TYR A 1 89 ? -7.308 5.128 11.748 1.00 66.81 89 TYR A O 1
ATOM 759 N N . ARG A 1 90 ? -8.602 4.348 10.088 1.00 65.62 90 ARG A N 1
ATOM 760 C CA . ARG A 1 90 ? -9.224 3.288 10.904 1.00 65.62 90 ARG A CA 1
ATOM 761 C C . ARG A 1 90 ? -8.261 2.153 11.206 1.00 65.62 90 ARG A C 1
ATOM 763 O O . ARG A 1 90 ? -8.352 1.552 12.272 1.00 65.62 90 ARG A O 1
ATOM 770 N N . SER A 1 91 ? -7.334 1.887 10.292 1.00 64.88 91 SER A N 1
ATOM 771 C CA . SER A 1 91 ? -6.327 0.835 10.457 1.00 64.88 91 SER A CA 1
ATOM 772 C C . SER A 1 91 ? -5.380 1.158 11.614 1.00 64.88 91 SER A C 1
ATOM 774 O O . SER A 1 91 ? -5.026 0.268 12.380 1.00 64.88 91 SER A O 1
ATOM 776 N N . ILE A 1 92 ? -5.057 2.441 11.812 1.00 70.56 92 ILE A N 1
ATOM 777 C CA . ILE A 1 92 ? -4.249 2.917 12.945 1.00 70.56 92 ILE A CA 1
ATOM 778 C C . ILE A 1 92 ? -4.997 2.711 14.269 1.00 70.56 92 ILE A C 1
ATOM 780 O O . ILE A 1 92 ? -4.459 2.140 15.214 1.00 70.56 92 ILE A O 1
ATOM 784 N N . LYS A 1 93 ? -6.273 3.110 14.335 1.00 70.75 93 LYS A N 1
ATOM 785 C CA . LYS A 1 93 ? -7.111 2.910 15.531 1.00 70.75 93 LYS A CA 1
ATOM 786 C C . LYS A 1 93 ? -7.262 1.427 15.880 1.00 70.75 93 LYS A C 1
ATOM 788 O O . LYS A 1 93 ? -7.190 1.054 17.048 1.00 70.75 93 LYS A O 1
ATOM 793 N N . PHE A 1 94 ? -7.433 0.583 14.865 1.00 68.44 94 PHE A N 1
ATOM 794 C CA . PHE A 1 94 ? -7.471 -0.867 15.020 1.00 68.44 94 PHE A CA 1
ATOM 795 C C . PHE A 1 94 ? -6.148 -1.422 15.549 1.00 68.44 94 PHE A C 1
ATOM 797 O O . PHE A 1 94 ? -6.169 -2.206 16.491 1.00 68.44 94 PHE A O 1
ATOM 804 N N . TYR A 1 95 ? -5.012 -0.983 14.999 1.00 72.12 95 TYR A N 1
ATOM 805 C CA . TYR A 1 95 ? -3.687 -1.405 15.450 1.00 72.12 95 TYR A CA 1
ATOM 806 C C . TYR A 1 95 ? -3.519 -1.205 16.963 1.00 72.12 95 TYR A C 1
ATOM 808 O O . TYR A 1 95 ? -3.193 -2.162 17.666 1.00 72.12 95 TYR A O 1
ATOM 816 N N . TYR A 1 96 ? -3.845 -0.011 17.471 1.00 73.50 96 TYR A N 1
ATOM 817 C CA . TYR A 1 96 ? -3.763 0.296 18.904 1.00 73.50 96 TYR A CA 1
ATOM 818 C C . TYR A 1 96 ? -4.708 -0.559 19.757 1.00 73.50 96 TYR A C 1
ATOM 820 O O . TYR A 1 96 ? -4.343 -1.014 20.841 1.00 73.50 96 TYR A O 1
ATOM 828 N N . ILE A 1 97 ? -5.926 -0.808 19.273 1.00 72.69 97 ILE A N 1
ATOM 829 C CA . ILE A 1 97 ? -6.913 -1.606 20.007 1.00 72.69 97 ILE A CA 1
ATOM 830 C C . ILE A 1 97 ? -6.494 -3.074 20.055 1.00 72.69 97 ILE A C 1
ATOM 832 O O . ILE A 1 97 ? -6.539 -3.674 21.128 1.00 72.69 97 ILE A O 1
ATOM 836 N N . VAL A 1 98 ? -6.049 -3.655 18.940 1.00 70.88 98 VAL A N 1
ATOM 837 C CA . VAL A 1 98 ? -5.563 -5.039 18.934 1.00 70.88 98 VAL A CA 1
ATOM 838 C C . VAL A 1 98 ? -4.328 -5.174 19.808 1.00 70.88 98 VAL A C 1
ATOM 840 O O . VAL A 1 98 ? -4.283 -6.090 20.624 1.00 70.88 98 VAL A O 1
ATOM 843 N N . GLU A 1 99 ? -3.378 -4.242 19.732 1.00 76.62 99 GLU A N 1
ATOM 844 C CA . GLU A 1 99 ? -2.202 -4.255 20.606 1.00 76.62 99 GLU A CA 1
ATOM 845 C C . GLU A 1 99 ? -2.601 -4.283 22.092 1.00 76.62 99 GLU A C 1
ATOM 847 O O . GLU A 1 99 ? -2.057 -5.083 22.848 1.00 76.62 99 GLU A O 1
ATOM 852 N N . SER A 1 100 ? -3.623 -3.514 22.491 1.00 76.06 100 SER A N 1
ATOM 853 C CA . SER A 1 100 ? -4.127 -3.490 23.876 1.00 76.06 100 SER A CA 1
ATOM 854 C C . SER A 1 100 ? -4.879 -4.755 24.319 1.00 76.06 100 SER A C 1
ATOM 856 O O . SER A 1 100 ? -5.018 -5.005 25.514 1.00 76.06 100 SER A O 1
ATOM 858 N N . ARG A 1 101 ? -5.406 -5.542 23.372 1.00 77.06 101 ARG A N 1
ATOM 859 C CA . ARG A 1 101 ? -6.237 -6.732 23.636 1.00 77.06 101 ARG A CA 1
ATOM 860 C C . ARG A 1 101 ? -5.478 -8.046 23.456 1.00 77.06 101 ARG A C 1
ATOM 862 O O . ARG A 1 101 ? -6.002 -9.098 23.814 1.00 77.06 101 ARG A O 1
ATOM 869 N N . THR A 1 102 ? -4.278 -8.007 22.882 1.00 80.81 102 THR A N 1
ATOM 870 C CA . THR A 1 102 ? -3.500 -9.210 22.573 1.00 80.81 102 THR A CA 1
ATOM 871 C C . THR A 1 102 ? -2.704 -9.659 23.795 1.00 80.81 102 THR A C 1
ATOM 873 O O . THR A 1 102 ? -2.008 -8.864 24.416 1.00 80.81 102 THR A O 1
ATOM 876 N N . VAL A 1 103 ? -2.757 -10.957 24.109 1.00 82.12 103 VAL A N 1
ATOM 877 C CA . VAL A 1 103 ? -2.041 -11.573 25.248 1.00 82.12 103 VAL A CA 1
ATOM 878 C C . VAL A 1 103 ? -0.510 -11.463 25.100 1.00 82.12 103 VAL A C 1
ATOM 880 O O . VAL A 1 103 ? 0.211 -11.425 26.091 1.00 82.12 103 VAL A O 1
ATOM 883 N N . TRP A 1 104 ? -0.018 -11.359 23.858 1.00 82.06 104 TRP A N 1
ATOM 884 C CA . TRP A 1 104 ? 1.406 -11.308 23.500 1.00 82.06 104 TRP A CA 1
ATOM 885 C C . TRP A 1 104 ? 1.722 -10.083 22.617 1.00 82.06 104 TRP A C 1
ATOM 887 O O . TRP A 1 104 ? 1.855 -10.219 21.396 1.00 82.06 104 TRP A O 1
ATOM 897 N N . PRO A 1 105 ? 1.863 -8.874 23.191 1.00 83.88 105 PRO A N 1
ATOM 898 C CA . PRO A 1 105 ? 2.025 -7.639 22.414 1.00 83.88 105 PRO A CA 1
ATOM 899 C C . PRO A 1 105 ? 3.302 -7.628 21.559 1.00 83.88 105 PRO A C 1
ATOM 901 O O . PRO A 1 105 ? 3.297 -7.121 20.439 1.00 83.88 105 PRO A O 1
ATOM 904 N N . ASN A 1 106 ? 4.387 -8.251 22.030 1.00 86.44 106 ASN A N 1
ATOM 905 C CA . ASN A 1 106 ? 5.647 -8.320 21.284 1.00 86.44 106 ASN A CA 1
ATOM 906 C C . ASN A 1 106 ? 5.531 -9.165 20.005 1.00 86.44 106 ASN A C 1
ATOM 908 O O . ASN A 1 106 ? 6.060 -8.774 18.968 1.00 86.44 106 ASN A O 1
ATOM 912 N N . LEU A 1 107 ? 4.795 -10.283 20.047 1.00 84.31 107 LEU A N 1
ATOM 913 C CA . LEU A 1 107 ? 4.544 -11.104 18.859 1.00 84.31 107 LEU A CA 1
ATOM 914 C C . LEU A 1 107 ? 3.706 -10.332 17.831 1.00 84.31 107 LEU A C 1
ATOM 916 O O . LEU A 1 107 ? 4.027 -10.336 16.644 1.00 84.31 107 LEU A O 1
ATOM 920 N N . TRP A 1 108 ? 2.671 -9.623 18.292 1.00 81.31 108 TRP A N 1
ATOM 921 C CA . TRP A 1 108 ? 1.826 -8.785 17.437 1.00 81.31 108 TRP A CA 1
ATOM 922 C C . TRP A 1 108 ? 2.629 -7.688 16.727 1.00 81.31 108 TRP A C 1
ATOM 924 O O . TRP A 1 108 ? 2.469 -7.485 15.523 1.00 81.31 108 TRP A O 1
ATOM 934 N N . ARG A 1 109 ? 3.552 -7.029 17.441 1.00 84.62 109 ARG A N 1
ATOM 935 C CA . ARG A 1 109 ? 4.465 -6.036 16.851 1.00 84.62 109 ARG A CA 1
ATOM 936 C C . ARG A 1 109 ? 5.329 -6.629 15.741 1.00 84.62 109 ARG A C 1
ATOM 938 O O . ARG A 1 109 ? 5.403 -6.037 14.669 1.00 84.62 109 ARG A O 1
ATOM 945 N N . VAL A 1 110 ? 5.937 -7.797 15.966 1.00 87.81 110 VAL A N 1
ATOM 946 C CA . VAL A 1 110 ? 6.785 -8.462 14.959 1.00 87.81 110 VAL A CA 1
ATOM 947 C C . VAL A 1 110 ? 5.977 -8.848 13.720 1.00 87.81 110 VAL A C 1
ATOM 949 O O . VAL A 1 110 ? 6.397 -8.559 12.602 1.00 87.81 110 VAL A O 1
ATOM 952 N N . VAL A 1 111 ? 4.793 -9.441 13.896 1.00 84.12 111 VAL A N 1
ATOM 953 C CA . VAL A 1 111 ? 3.920 -9.830 12.774 1.00 84.12 111 VAL A CA 1
ATOM 954 C C . VAL A 1 111 ? 3.511 -8.615 11.940 1.00 84.12 111 VAL A C 1
ATOM 956 O O . VAL A 1 111 ? 3.583 -8.665 10.712 1.00 84.12 111 VAL A O 1
ATOM 959 N N . ASN A 1 112 ? 3.133 -7.509 12.584 1.00 79.88 112 ASN A N 1
ATOM 960 C CA . ASN A 1 112 ? 2.775 -6.281 11.876 1.00 79.88 112 ASN A CA 1
ATOM 961 C C . ASN A 1 112 ? 3.964 -5.661 11.146 1.00 79.88 112 ASN A C 1
ATOM 963 O O . ASN A 1 112 ? 3.808 -5.224 10.009 1.00 79.88 112 ASN A O 1
ATOM 967 N N . LEU A 1 113 ? 5.147 -5.651 11.763 1.00 83.69 113 LEU A N 1
ATOM 968 C CA . LEU A 1 113 ? 6.358 -5.145 11.125 1.00 83.69 113 LEU A CA 1
ATOM 969 C C . LEU A 1 113 ? 6.689 -5.948 9.860 1.00 83.69 113 LEU A C 1
ATOM 971 O O . LEU A 1 113 ? 6.889 -5.362 8.799 1.00 83.69 113 LEU A O 1
ATOM 975 N N . ILE A 1 114 ? 6.667 -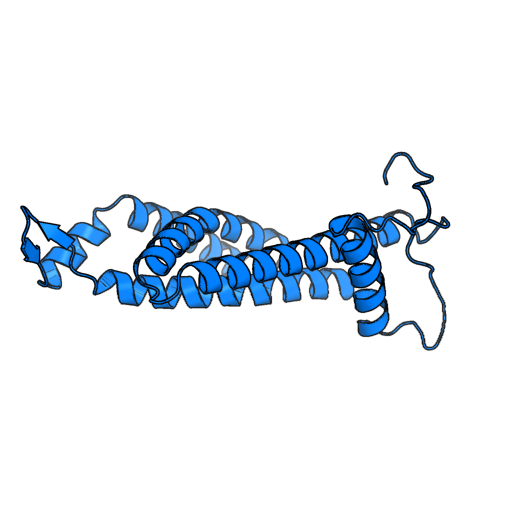7.282 9.947 1.00 85.06 114 ILE A N 1
ATOM 976 C CA . ILE A 1 114 ? 6.869 -8.172 8.793 1.00 85.06 114 ILE A CA 1
ATOM 977 C C . ILE A 1 114 ? 5.813 -7.897 7.719 1.00 85.06 114 ILE A C 1
ATOM 979 O O . ILE A 1 114 ? 6.133 -7.807 6.536 1.00 85.06 114 ILE A O 1
ATOM 983 N N . HIS A 1 115 ? 4.551 -7.730 8.114 1.00 78.88 115 HIS A N 1
ATOM 984 C CA . HIS A 1 115 ? 3.470 -7.442 7.181 1.00 78.88 115 HIS A CA 1
ATOM 985 C C . HIS A 1 115 ? 3.675 -6.117 6.431 1.00 78.88 115 HIS A C 1
ATOM 987 O O . HIS A 1 115 ? 3.516 -6.076 5.211 1.00 78.88 115 HIS A O 1
ATOM 993 N N . ILE A 1 116 ? 4.067 -5.054 7.141 1.00 80.06 116 ILE A N 1
ATOM 994 C CA . ILE A 1 116 ? 4.377 -3.744 6.554 1.00 80.06 116 ILE A CA 1
ATOM 995 C C . ILE A 1 116 ? 5.563 -3.859 5.589 1.00 80.06 116 ILE A C 1
ATOM 997 O O . ILE A 1 116 ? 5.470 -3.380 4.460 1.00 80.06 116 ILE A O 1
ATOM 1001 N N . LEU A 1 117 ? 6.637 -4.547 5.986 1.00 84.50 117 LEU A N 1
ATOM 1002 C CA . LEU A 1 117 ? 7.815 -4.761 5.138 1.00 84.50 117 LEU A CA 1
ATOM 1003 C C . LEU A 1 117 ? 7.473 -5.509 3.844 1.00 84.50 117 LEU A C 1
ATOM 1005 O O . LEU A 1 117 ? 7.894 -5.091 2.770 1.00 84.50 117 LEU A O 1
ATOM 1009 N N . LEU A 1 118 ? 6.660 -6.568 3.913 1.00 81.31 118 LEU A N 1
ATOM 1010 C CA . LEU A 1 118 ? 6.220 -7.311 2.726 1.00 81.31 118 LEU A CA 1
ATOM 1011 C C . LEU A 1 118 ? 5.371 -6.453 1.776 1.00 81.31 118 LEU A C 1
ATOM 1013 O O . LEU A 1 118 ? 5.457 -6.615 0.557 1.00 81.31 118 LEU A O 1
ATOM 1017 N N . ILE A 1 119 ? 4.546 -5.547 2.311 1.00 77.25 119 ILE A N 1
ATOM 1018 C CA . ILE A 1 119 ? 3.764 -4.607 1.496 1.00 77.25 119 ILE A CA 1
ATOM 1019 C C . ILE A 1 119 ? 4.685 -3.609 0.803 1.00 77.25 119 ILE A C 1
ATOM 1021 O O . ILE A 1 119 ? 4.530 -3.392 -0.398 1.00 77.25 119 ILE A O 1
ATOM 1025 N N . LEU A 1 120 ? 5.643 -3.034 1.533 1.00 82.81 120 LEU A N 1
ATOM 1026 C CA . LEU A 1 120 ? 6.628 -2.117 0.964 1.00 82.81 120 LEU A CA 1
ATOM 1027 C C . LEU A 1 120 ? 7.449 -2.808 -0.129 1.00 82.81 120 LEU A C 1
ATOM 1029 O O . LEU A 1 120 ? 7.587 -2.248 -1.211 1.00 82.81 120 LEU A O 1
ATOM 1033 N N . ALA A 1 121 ? 7.898 -4.045 0.101 1.00 85.75 121 ALA A N 1
ATOM 1034 C CA . ALA A 1 121 ? 8.649 -4.819 -0.888 1.00 85.75 121 ALA A CA 1
ATOM 1035 C C . ALA A 1 121 ? 7.844 -5.072 -2.171 1.00 85.75 121 ALA A C 1
ATOM 1037 O O . ALA A 1 121 ? 8.343 -4.953 -3.288 1.00 85.75 121 ALA A O 1
ATOM 1038 N N . HIS A 1 122 ? 6.555 -5.376 -2.028 1.00 81.25 122 HIS A N 1
ATOM 1039 C CA . HIS A 1 122 ? 5.668 -5.505 -3.177 1.00 81.25 122 HIS A CA 1
ATOM 1040 C C . HIS A 1 122 ? 5.517 -4.178 -3.933 1.00 81.25 122 HIS A C 1
ATOM 1042 O O . HIS A 1 122 ? 5.593 -4.165 -5.159 1.00 81.25 122 HIS A O 1
ATOM 1048 N N . TRP A 1 123 ? 5.305 -3.072 -3.218 1.00 80.00 123 TRP A N 1
ATOM 1049 C CA . TRP A 1 123 ? 5.115 -1.747 -3.811 1.00 80.00 123 TRP A CA 1
ATOM 1050 C C . TRP A 1 123 ? 6.344 -1.273 -4.576 1.00 80.00 123 TRP A C 1
ATOM 1052 O O . TRP A 1 123 ? 6.228 -0.946 -5.755 1.00 80.00 123 TRP A O 1
ATOM 1062 N N . PHE A 1 124 ? 7.510 -1.283 -3.934 1.00 84.56 124 PHE A N 1
ATOM 1063 C CA . PHE A 1 124 ? 8.758 -0.865 -4.561 1.00 84.56 124 PHE A CA 1
ATOM 1064 C C . PHE A 1 124 ? 9.136 -1.783 -5.726 1.00 84.56 124 PHE A C 1
ATOM 1066 O O . PHE A 1 124 ? 9.540 -1.287 -6.771 1.00 84.56 124 PHE A O 1
ATOM 1073 N N . GLY A 1 125 ? 8.906 -3.097 -5.620 1.00 84.00 125 GLY A N 1
ATOM 1074 C CA . GLY A 1 125 ? 9.126 -4.021 -6.736 1.00 84.00 125 GLY A CA 1
ATOM 1075 C C . GLY A 1 125 ? 8.185 -3.772 -7.920 1.00 84.00 125 GLY A C 1
ATOM 1076 O O . GLY A 1 125 ? 8.594 -3.836 -9.078 1.00 84.00 125 GLY A O 1
ATOM 1077 N N . CYS A 1 126 ? 6.915 -3.453 -7.666 1.00 79.81 126 CYS A N 1
ATOM 1078 C CA . CYS A 1 126 ? 5.982 -3.104 -8.739 1.00 79.81 126 CYS A CA 1
ATOM 1079 C C . CYS A 1 126 ? 6.327 -1.759 -9.389 1.00 79.81 126 CYS A C 1
ATOM 1081 O O . CYS A 1 126 ? 6.227 -1.642 -10.607 1.00 79.81 126 CYS A O 1
ATOM 1083 N N . PHE A 1 127 ? 6.751 -0.772 -8.595 1.00 82.12 127 PHE A N 1
ATOM 1084 C CA . PHE A 1 127 ? 7.184 0.532 -9.093 1.00 82.12 127 PHE A CA 1
ATOM 1085 C C . PHE A 1 127 ? 8.458 0.422 -9.938 1.00 82.12 127 PHE A C 1
ATOM 1087 O O . PHE A 1 127 ? 8.498 0.965 -11.034 1.00 82.12 127 PHE A O 1
ATOM 1094 N N . TYR A 1 128 ? 9.438 -0.368 -9.494 1.00 84.81 128 TYR A N 1
ATOM 1095 C CA . TYR A 1 128 ? 10.651 -0.679 -10.254 1.00 84.81 128 TYR A CA 1
ATOM 1096 C C . TYR A 1 128 ? 10.336 -1.286 -11.629 1.00 84.81 128 TYR A C 1
ATOM 1098 O O . TYR A 1 128 ? 10.861 -0.847 -12.651 1.00 84.81 128 TYR A O 1
ATOM 1106 N N . PHE A 1 129 ? 9.421 -2.261 -11.681 1.00 81.44 129 PHE A N 1
ATOM 1107 C CA . PHE A 1 129 ? 9.006 -2.854 -12.954 1.00 81.44 129 PHE A CA 1
ATOM 1108 C C . PHE A 1 129 ? 8.257 -1.854 -13.851 1.00 81.44 129 PHE A C 1
ATOM 1110 O O . PHE A 1 129 ? 8.430 -1.881 -15.066 1.00 81.44 129 PHE A O 1
ATOM 1117 N N . LEU A 1 130 ? 7.430 -0.980 -13.269 1.00 81.06 130 LEU A N 1
ATOM 1118 C CA . LEU A 1 130 ? 6.726 0.062 -14.016 1.00 81.06 130 LEU A CA 1
ATOM 1119 C C . LEU A 1 130 ? 7.703 1.080 -14.613 1.00 81.06 130 LEU A C 1
ATOM 1121 O O . LEU A 1 130 ? 7.585 1.411 -15.788 1.00 81.06 130 LEU A O 1
ATOM 1125 N N . LEU A 1 131 ? 8.680 1.533 -13.828 1.00 83.31 131 LEU A N 1
ATOM 1126 C CA . LEU A 1 131 ? 9.733 2.435 -14.289 1.00 83.31 131 LEU A CA 1
ATOM 1127 C C . LEU A 1 131 ? 10.534 1.794 -15.432 1.00 83.31 131 LEU A C 1
ATOM 1129 O O . LEU A 1 131 ? 10.708 2.407 -16.481 1.00 83.31 131 LEU A O 1
ATOM 1133 N N . SER A 1 132 ? 10.857 0.503 -15.293 1.00 82.69 132 SER A N 1
ATOM 1134 C CA . SER A 1 132 ? 11.501 -0.290 -16.348 1.00 82.69 132 SER A CA 1
ATOM 1135 C C . SER A 1 132 ? 10.688 -0.355 -17.653 1.00 82.69 132 SER A C 1
ATOM 1137 O O . SER A 1 132 ? 11.259 -0.372 -18.744 1.00 82.69 132 SER A O 1
ATOM 1139 N N . GLU A 1 133 ? 9.351 -0.415 -17.564 1.00 81.56 133 GLU A N 1
ATOM 1140 C CA . GLU A 1 133 ? 8.450 -0.414 -18.730 1.00 81.56 133 GLU A CA 1
ATOM 1141 C C . GLU A 1 133 ? 8.415 0.965 -19.412 1.00 81.56 133 GLU A C 1
ATOM 1143 O O . GLU A 1 133 ? 8.343 1.028 -20.639 1.00 81.56 133 GLU A O 1
ATOM 1148 N N . VAL A 1 134 ? 8.510 2.055 -18.641 1.00 82.25 134 VAL A N 1
ATOM 1149 C CA . VAL A 1 134 ? 8.536 3.437 -19.155 1.00 82.25 134 VAL A CA 1
ATOM 1150 C C . VAL A 1 134 ? 9.844 3.747 -19.887 1.00 82.25 134 VAL A C 1
ATOM 1152 O O . VAL A 1 134 ? 9.809 4.386 -20.937 1.00 82.25 134 VAL A O 1
ATOM 1155 N N . GLU A 1 135 ? 10.979 3.261 -19.387 1.00 79.69 135 GLU A N 1
ATOM 1156 C CA . GLU A 1 135 ? 12.295 3.454 -20.016 1.00 79.69 135 GLU A CA 1
ATOM 1157 C C . GLU A 1 135 ? 12.583 2.466 -21.160 1.00 79.69 135 GLU A C 1
ATOM 1159 O O . GLU A 1 135 ? 13.578 2.588 -21.873 1.00 79.69 135 GLU A O 1
ATOM 1164 N N . GLY A 1 136 ? 11.693 1.496 -21.391 1.00 78.12 136 GLY A N 1
ATOM 1165 C CA . GLY A 1 136 ? 11.816 0.554 -22.505 1.00 78.12 136 GLY A CA 1
ATOM 1166 C C . GLY A 1 136 ? 12.876 -0.530 -22.293 1.00 78.12 136 GLY A C 1
ATOM 1167 O O . GLY A 1 136 ? 13.436 -1.035 -23.272 1.00 78.12 136 GLY A O 1
ATOM 1168 N N . PHE A 1 137 ? 13.127 -0.912 -21.035 1.00 79.69 137 PHE A N 1
ATOM 1169 C CA . PHE A 1 137 ? 14.089 -1.950 -20.639 1.00 79.69 137 PHE A CA 1
ATOM 1170 C C . PHE A 1 137 ? 15.530 -1.705 -21.127 1.00 79.69 137 PHE A C 1
ATOM 1172 O O . PHE A 1 137 ? 16.225 -2.654 -21.492 1.00 79.69 137 PHE A O 1
ATOM 1179 N N . GLN A 1 138 ? 15.957 -0.441 -21.180 1.00 72.62 138 GLN A N 1
ATOM 1180 C CA . GLN A 1 138 ? 17.312 -0.037 -21.563 1.00 72.62 138 GLN A CA 1
ATOM 1181 C C . GLN A 1 138 ? 18.116 0.320 -20.303 1.00 72.62 138 GLN A C 1
ATOM 1183 O O . GLN A 1 138 ? 17.680 1.194 -19.568 1.00 72.62 138 GLN A O 1
ATOM 1188 N N . GLY A 1 139 ? 19.264 -0.326 -20.070 1.00 73.62 139 GLY A N 1
ATOM 1189 C CA . GLY A 1 139 ? 20.152 -0.067 -18.921 1.00 73.62 139 GLY A CA 1
ATOM 1190 C C . GLY A 1 139 ? 20.447 -1.321 -18.090 1.00 73.62 139 GLY A C 1
ATOM 1191 O O . GLY A 1 139 ? 19.649 -2.265 -18.095 1.00 73.62 139 GLY A O 1
ATOM 1192 N N . ASP A 1 140 ? 21.581 -1.348 -17.381 1.00 76.25 140 ASP A N 1
ATOM 1193 C CA . ASP A 1 140 ? 21.954 -2.473 -16.509 1.00 76.25 140 ASP A CA 1
ATOM 1194 C C . ASP A 1 140 ? 21.178 -2.447 -15.180 1.00 76.25 140 ASP A C 1
ATOM 1196 O O . ASP A 1 140 ? 20.970 -3.496 -14.564 1.00 76.25 140 ASP A O 1
ATOM 1200 N N . TRP A 1 141 ? 20.705 -1.267 -14.753 1.00 80.31 141 TRP A N 1
ATOM 1201 C CA . TRP A 1 141 ? 19.845 -1.101 -13.574 1.00 80.31 141 TRP A CA 1
ATOM 1202 C C . TRP A 1 141 ? 18.431 -1.650 -13.773 1.00 80.31 141 TRP A C 1
ATOM 1204 O O . TRP A 1 141 ? 17.806 -2.175 -12.843 1.00 80.31 141 TRP A O 1
ATOM 1214 N N . VAL A 1 142 ? 17.931 -1.544 -14.999 1.00 80.69 142 VAL A N 1
ATOM 1215 C CA . VAL A 1 142 ? 16.555 -1.839 -15.388 1.00 80.69 142 VAL A CA 1
ATOM 1216 C C . VAL A 1 142 ? 16.316 -3.352 -15.481 1.00 80.69 142 VAL A C 1
ATOM 1218 O O . VAL A 1 142 ? 17.232 -4.141 -15.712 1.00 80.69 142 VAL A O 1
ATOM 1221 N N . TYR A 1 143 ? 15.068 -3.807 -15.302 1.00 79.12 143 TYR A N 1
ATOM 1222 C CA . TYR A 1 143 ? 14.752 -5.236 -15.399 1.00 79.12 143 TYR A CA 1
ATOM 1223 C C . TYR A 1 143 ? 15.161 -5.797 -16.779 1.00 79.12 143 TYR A C 1
ATOM 1225 O O . TYR A 1 143 ? 14.587 -5.384 -17.791 1.00 79.12 143 TYR A O 1
ATOM 1233 N N . PRO A 1 144 ? 16.077 -6.783 -16.865 1.00 73.00 144 PRO A N 1
ATOM 1234 C CA . PRO A 1 144 ? 16.594 -7.236 -18.149 1.00 73.00 144 PRO A CA 1
ATOM 1235 C C . PRO A 1 144 ? 15.504 -7.956 -18.946 1.00 73.00 144 PRO A C 1
ATOM 1237 O O . PRO A 1 144 ? 15.003 -9.021 -18.556 1.00 73.00 144 PRO A O 1
ATOM 1240 N N . TYR A 1 145 ? 15.143 -7.397 -20.101 1.00 67.25 145 TYR A N 1
ATOM 1241 C CA . TYR A 1 145 ? 14.159 -7.996 -20.994 1.00 67.25 145 TYR A CA 1
ATOM 1242 C C . TYR A 1 145 ? 14.755 -9.226 -21.694 1.00 67.25 145 TYR A C 1
ATOM 1244 O O . TYR A 1 145 ? 15.471 -9.116 -22.685 1.00 67.25 145 TYR A O 1
ATOM 1252 N N . ARG A 1 146 ? 14.456 -10.429 -21.185 1.00 62.19 146 ARG A N 1
ATOM 1253 C CA . ARG A 1 146 ? 14.819 -11.694 -21.848 1.00 62.19 146 ARG A CA 1
ATOM 1254 C C . ARG A 1 146 ? 13.654 -12.202 -22.709 1.00 62.19 146 ARG A C 1
ATOM 1256 O O . ARG A 1 146 ? 12.683 -12.713 -22.142 1.00 62.19 146 ARG A O 1
ATOM 1263 N N . PRO A 1 147 ? 13.714 -12.106 -24.051 1.00 58.34 147 PRO A N 1
ATOM 1264 C CA . PRO A 1 147 ? 12.731 -12.756 -24.911 1.00 58.34 147 PRO A CA 1
ATOM 1265 C C . PRO A 1 147 ? 12.915 -14.285 -24.843 1.00 58.34 147 PRO A C 1
ATOM 1267 O O . PRO A 1 147 ? 14.017 -14.785 -25.049 1.00 58.34 147 PRO A O 1
ATOM 1270 N N . GLY A 1 148 ? 11.856 -15.032 -24.507 1.00 67.00 148 GLY A N 1
ATOM 1271 C CA . GLY A 1 148 ? 11.867 -16.504 -24.419 1.00 67.00 148 GLY A CA 1
ATOM 1272 C C . GLY A 1 148 ? 11.034 -17.059 -23.254 1.00 67.00 148 GLY A C 1
ATOM 1273 O O . GLY A 1 148 ? 10.126 -16.388 -22.759 1.00 67.00 148 GLY A O 1
ATOM 1274 N N . ASP A 1 149 ? 11.383 -18.253 -22.758 1.00 54.88 149 ASP A N 1
ATOM 1275 C CA . ASP A 1 149 ? 10.717 -18.968 -21.642 1.00 54.88 149 ASP A CA 1
ATOM 1276 C C . ASP A 1 149 ? 10.690 -18.193 -20.301 1.00 54.88 149 ASP A C 1
ATOM 1278 O O . ASP A 1 149 ? 10.012 -18.566 -19.340 1.00 54.88 149 ASP A O 1
ATOM 1282 N N . TYR A 1 150 ? 11.393 -17.059 -20.240 1.00 52.66 150 TYR A N 1
ATOM 1283 C CA . TYR A 1 150 ? 11.446 -16.124 -19.114 1.00 52.66 150 TYR A CA 1
ATOM 1284 C C . TYR A 1 150 ? 10.333 -15.058 -19.127 1.00 52.66 150 TYR A C 1
ATOM 1286 O O . TYR A 1 150 ? 10.289 -14.203 -18.244 1.00 52.66 150 TYR A O 1
ATOM 1294 N N . ALA A 1 151 ? 9.387 -15.113 -20.071 1.00 62.78 151 ALA A N 1
ATOM 1295 C CA . ALA A 1 151 ? 8.297 -14.139 -20.194 1.00 62.78 151 ALA A CA 1
ATOM 1296 C C . ALA A 1 151 ? 7.162 -14.294 -19.157 1.00 62.78 151 ALA A C 1
ATOM 1298 O O . ALA A 1 151 ? 6.236 -13.474 -19.133 1.00 62.78 151 ALA A O 1
ATOM 1299 N N . THR A 1 152 ? 7.201 -15.329 -18.309 1.00 73.62 152 THR A N 1
ATOM 1300 C CA . THR A 1 152 ? 6.121 -15.625 -17.356 1.00 73.62 152 THR A CA 1
ATOM 1301 C C . THR A 1 152 ? 5.958 -14.527 -16.300 1.00 73.62 152 THR A C 1
ATOM 1303 O O . THR A 1 152 ? 6.924 -13.978 -15.768 1.00 73.62 152 THR A O 1
ATOM 1306 N N . LEU A 1 153 ? 4.699 -14.222 -15.965 1.00 72.94 153 LEU A N 1
ATOM 1307 C CA . LEU A 1 153 ? 4.331 -13.191 -14.987 1.00 72.94 153 LEU A CA 1
ATOM 1308 C C . LEU A 1 153 ? 5.026 -13.410 -13.632 1.00 72.94 153 LEU A C 1
ATOM 1310 O O . LEU A 1 153 ? 5.524 -12.467 -13.023 1.00 72.94 153 LEU A O 1
ATOM 1314 N N . THR A 1 154 ? 5.101 -14.667 -13.192 1.00 76.19 154 THR A N 1
ATOM 1315 C CA . THR A 1 154 ? 5.714 -15.060 -11.920 1.00 76.19 154 THR A CA 1
ATOM 1316 C C . THR A 1 154 ? 7.200 -14.726 -11.877 1.00 76.19 154 THR A C 1
ATOM 1318 O O . THR A 1 154 ? 7.682 -14.241 -10.861 1.00 76.19 154 THR A O 1
ATOM 1321 N N . ARG A 1 155 ? 7.937 -14.935 -12.976 1.00 78.62 155 ARG A N 1
ATOM 1322 C CA . ARG A 1 155 ? 9.379 -14.652 -13.038 1.00 78.62 155 ARG A CA 1
ATOM 1323 C C . ARG A 1 155 ? 9.658 -13.149 -12.993 1.00 78.62 155 ARG A C 1
ATOM 1325 O O . ARG A 1 155 ? 10.564 -12.729 -12.280 1.00 78.62 155 ARG A O 1
ATOM 1332 N N . LYS A 1 156 ? 8.849 -12.352 -13.701 1.00 78.12 156 LYS A N 1
ATOM 1333 C CA . LYS A 1 156 ? 8.907 -10.879 -13.666 1.00 78.12 156 LYS A CA 1
ATOM 1334 C C . LYS A 1 156 ? 8.656 -10.353 -12.258 1.00 78.12 156 LYS A C 1
ATOM 1336 O O . LYS A 1 156 ? 9.441 -9.568 -11.743 1.00 78.12 156 LYS A O 1
ATOM 1341 N N . TYR A 1 157 ? 7.615 -10.875 -11.614 1.00 80.38 157 TYR A N 1
ATOM 1342 C CA . TYR A 1 157 ? 7.248 -10.513 -10.251 1.00 80.38 157 TYR A CA 1
ATOM 1343 C C . TYR A 1 157 ? 8.300 -10.914 -9.208 1.00 80.38 157 TYR A C 1
ATOM 1345 O O . TYR A 1 157 ? 8.629 -10.122 -8.334 1.00 80.38 157 TYR A O 1
ATOM 1353 N N . LEU A 1 158 ? 8.846 -12.132 -9.291 1.00 83.25 158 LEU A N 1
ATOM 1354 C CA . LEU A 1 158 ? 9.888 -12.591 -8.367 1.00 83.25 158 LEU A CA 1
ATOM 1355 C C . LEU A 1 158 ? 11.192 -11.806 -8.538 1.00 83.25 158 LEU A C 1
ATOM 1357 O O . LEU A 1 158 ? 11.834 -11.494 -7.541 1.00 83.25 158 LEU A O 1
ATOM 1361 N N . GLY A 1 159 ? 11.564 -11.463 -9.775 1.00 83.94 159 GLY A N 1
ATOM 1362 C CA . GLY A 1 159 ? 12.745 -10.643 -10.046 1.00 83.94 159 GLY A CA 1
ATOM 1363 C C . GLY A 1 159 ? 12.616 -9.229 -9.482 1.00 83.94 159 GLY A C 1
ATOM 1364 O O . GLY A 1 159 ? 13.532 -8.753 -8.817 1.00 83.94 159 GLY A O 1
ATOM 1365 N N . SER A 1 160 ? 11.461 -8.584 -9.663 1.00 84.81 160 SER A N 1
ATOM 1366 C CA . SER A 1 160 ? 11.241 -7.240 -9.125 1.00 84.81 160 SER A CA 1
ATOM 1367 C C . SER A 1 160 ? 11.076 -7.214 -7.600 1.00 84.81 160 SER A C 1
ATOM 1369 O O . SER A 1 160 ? 11.552 -6.291 -6.941 1.00 84.81 160 SER A O 1
ATOM 1371 N N . LEU A 1 161 ? 10.476 -8.253 -7.007 1.00 85.00 161 LEU A N 1
ATOM 1372 C CA . LEU A 1 161 ? 10.460 -8.442 -5.551 1.00 85.00 161 LEU A CA 1
ATOM 1373 C C . LEU A 1 161 ? 11.858 -8.652 -4.973 1.00 85.00 161 LEU A C 1
ATOM 1375 O O . LEU A 1 161 ? 12.149 -8.137 -3.895 1.00 85.00 161 LEU A O 1
ATOM 1379 N N . TYR A 1 162 ? 12.699 -9.434 -5.650 1.00 87.31 162 TYR A N 1
ATOM 1380 C CA . TYR A 1 162 ? 14.073 -9.676 -5.223 1.00 87.31 162 TYR A CA 1
ATOM 1381 C C . TYR A 1 162 ? 14.865 -8.368 -5.188 1.00 87.31 162 TYR A C 1
ATOM 1383 O O . TYR A 1 162 ? 15.415 -8.034 -4.139 1.00 87.31 162 TYR A O 1
ATOM 1391 N N . TRP A 1 163 ? 14.810 -7.589 -6.276 1.00 87.81 163 TRP A N 1
ATOM 1392 C CA . TRP A 1 163 ? 15.408 -6.253 -6.345 1.00 87.81 163 TRP A CA 1
ATOM 1393 C C . TRP A 1 163 ? 14.926 -5.371 -5.186 1.00 87.81 163 TRP A C 1
ATOM 1395 O O . TRP A 1 163 ? 15.719 -4.879 -4.389 1.00 87.81 163 TRP A O 1
ATOM 1405 N N . SER A 1 164 ? 13.609 -5.274 -4.994 1.00 89.31 164 SER A N 1
ATOM 1406 C CA . SER A 1 164 ? 13.050 -4.445 -3.928 1.00 89.31 164 SER A CA 1
ATOM 1407 C C . SER A 1 164 ? 13.429 -4.910 -2.523 1.00 89.31 164 SER A C 1
ATOM 1409 O O . SER A 1 164 ? 13.600 -4.069 -1.640 1.00 89.31 164 SER A O 1
ATOM 1411 N N . THR A 1 165 ? 13.534 -6.219 -2.295 1.00 89.75 165 THR A N 1
ATOM 1412 C CA . THR A 1 165 ? 13.909 -6.762 -0.987 1.00 89.75 165 THR A CA 1
ATOM 1413 C C . THR A 1 165 ? 15.347 -6.386 -0.664 1.00 89.75 165 THR A C 1
ATOM 1415 O O . THR A 1 165 ? 15.583 -5.872 0.422 1.00 89.75 165 THR A O 1
ATOM 1418 N N . LEU A 1 166 ? 16.279 -6.556 -1.609 1.00 89.62 166 LEU A N 1
ATOM 1419 C CA . LEU A 1 166 ? 17.685 -6.178 -1.430 1.00 89.62 166 LEU A CA 1
ATOM 1420 C C . LEU A 1 166 ? 17.860 -4.683 -1.142 1.00 89.62 166 LEU A C 1
ATOM 1422 O O . LEU A 1 166 ? 18.655 -4.326 -0.268 1.00 89.62 166 LEU A O 1
ATOM 1426 N N . THR A 1 167 ? 17.100 -3.829 -1.833 1.00 88.62 167 THR A N 1
ATOM 1427 C CA . THR A 1 167 ? 17.089 -2.378 -1.601 1.00 88.62 167 THR A CA 1
ATOM 1428 C C . THR A 1 167 ? 16.537 -2.041 -0.215 1.00 88.62 167 THR A C 1
ATOM 1430 O O . THR A 1 167 ? 17.153 -1.280 0.527 1.00 88.62 167 THR A O 1
ATOM 1433 N N . LEU A 1 168 ? 15.411 -2.644 0.186 1.00 89.06 168 LEU A N 1
ATOM 1434 C CA . LEU A 1 168 ? 14.783 -2.398 1.492 1.00 89.06 168 LEU A CA 1
ATOM 1435 C C . LEU A 1 168 ? 15.606 -2.914 2.673 1.00 89.06 168 LEU A C 1
ATOM 1437 O O . LEU A 1 168 ? 15.601 -2.297 3.734 1.00 89.06 168 LEU A O 1
ATOM 1441 N N . THR A 1 169 ? 16.301 -4.038 2.509 1.00 89.88 169 THR A N 1
ATOM 1442 C CA . THR A 1 169 ? 17.195 -4.593 3.535 1.00 89.88 169 THR A CA 1
ATOM 1443 C C . THR A 1 169 ? 18.606 -4.019 3.456 1.00 89.88 169 THR A C 1
ATOM 1445 O O . THR A 1 169 ? 19.490 -4.527 4.141 1.00 89.88 169 THR A O 1
ATOM 1448 N N . THR A 1 170 ? 18.830 -3.013 2.602 1.00 88.94 170 THR A N 1
ATOM 1449 C CA . THR A 1 170 ? 20.117 -2.331 2.403 1.00 88.94 170 THR A CA 1
ATOM 1450 C C . THR A 1 170 ? 21.289 -3.290 2.157 1.00 88.94 170 THR A C 1
ATOM 1452 O O . THR A 1 170 ? 22.402 -3.030 2.600 1.00 88.94 170 THR A O 1
ATOM 1455 N N . ILE A 1 171 ? 21.041 -4.421 1.483 1.00 89.88 171 ILE A N 1
ATOM 1456 C CA . ILE A 1 171 ? 22.100 -5.377 1.110 1.00 89.88 171 ILE A CA 1
ATOM 1457 C C . ILE A 1 171 ? 22.906 -4.813 -0.070 1.00 89.88 171 ILE A C 1
ATOM 1459 O O . ILE A 1 171 ? 24.113 -5.010 -0.126 1.00 89.88 171 ILE A O 1
ATOM 1463 N N . GLY A 1 172 ? 22.251 -4.056 -0.962 1.00 70.94 172 GLY A N 1
ATOM 1464 C CA . GLY A 1 172 ? 22.913 -3.134 -1.893 1.00 70.94 172 GLY A CA 1
ATOM 1465 C C . GLY A 1 172 ? 23.739 -3.761 -3.020 1.00 70.94 172 GLY A C 1
ATOM 1466 O O . GLY A 1 172 ? 24.435 -3.025 -3.706 1.00 70.94 172 GLY A O 1
ATOM 1467 N N . ASP A 1 173 ? 23.657 -5.076 -3.243 1.00 76.44 173 ASP A N 1
ATOM 1468 C CA . ASP A 1 173 ? 24.367 -5.778 -4.328 1.00 76.44 173 ASP A CA 1
ATOM 1469 C C . ASP A 1 173 ? 23.620 -5.657 -5.671 1.00 76.44 173 ASP A C 1
ATOM 1471 O O . ASP A 1 173 ? 23.270 -6.641 -6.323 1.00 76.44 173 ASP A O 1
ATOM 1475 N N . LEU A 1 174 ? 23.252 -4.424 -6.020 1.00 80.81 174 LEU A N 1
ATOM 1476 C CA . LEU A 1 174 ? 22.484 -4.086 -7.210 1.00 80.81 174 LEU A CA 1
ATOM 1477 C C . LEU A 1 174 ? 23.264 -3.067 -8.052 1.00 80.81 174 LEU A C 1
ATOM 1479 O O . LEU A 1 174 ? 23.995 -2.249 -7.488 1.00 80.81 174 LEU A O 1
ATOM 1483 N N . PRO A 1 175 ? 23.113 -3.099 -9.388 1.00 80.38 175 PRO A N 1
ATOM 1484 C CA . PRO A 1 175 ? 23.665 -2.073 -10.271 1.00 80.38 175 PRO A CA 1
ATOM 1485 C C . PRO A 1 175 ? 23.236 -0.669 -9.822 1.00 80.38 175 PRO A C 1
ATOM 1487 O O . PRO A 1 175 ? 22.175 -0.497 -9.219 1.00 80.38 175 PRO A O 1
ATOM 1490 N N . THR A 1 176 ? 24.075 0.333 -10.082 1.00 82.31 176 THR A N 1
ATOM 1491 C CA . THR A 1 176 ? 23.772 1.742 -9.793 1.00 82.31 176 THR A CA 1
ATOM 1492 C C . THR A 1 176 ? 22.858 2.331 -10.865 1.00 82.31 176 THR A C 1
ATOM 1494 O O . THR A 1 176 ? 22.993 1.926 -12.017 1.00 82.31 176 THR A O 1
ATOM 1497 N N . PRO A 1 177 ? 21.973 3.282 -10.518 1.00 81.50 177 PRO A N 1
ATOM 1498 C CA . PRO A 1 177 ? 21.137 3.960 -11.503 1.00 81.50 177 PRO A CA 1
ATOM 1499 C C . PRO A 1 177 ? 21.996 4.716 -12.530 1.00 81.50 177 PRO A C 1
ATOM 1501 O O . PRO A 1 177 ? 23.021 5.313 -12.189 1.00 81.50 177 PRO A O 1
ATOM 1504 N N . GLU A 1 178 ? 21.579 4.654 -13.786 1.00 78.12 178 GLU A N 1
ATOM 1505 C CA . GLU A 1 178 ? 22.189 5.252 -14.968 1.00 78.12 178 GLU A CA 1
ATOM 1506 C C . GLU A 1 178 ? 21.444 6.514 -15.437 1.00 78.12 178 GLU A C 1
ATOM 1508 O O . GLU A 1 178 ? 22.067 7.395 -16.041 1.00 78.12 178 GLU A O 1
ATOM 1513 N N . THR A 1 179 ? 20.139 6.642 -15.163 1.00 78.75 179 THR A N 1
ATOM 1514 C CA . THR A 1 179 ? 19.324 7.790 -15.601 1.00 78.75 179 THR A CA 1
ATOM 1515 C C . THR A 1 179 ? 18.903 8.698 -14.441 1.00 78.75 179 THR A C 1
ATOM 1517 O O . THR A 1 179 ? 18.894 8.321 -13.276 1.00 78.75 179 THR A O 1
ATOM 1520 N N . ASN A 1 180 ? 18.524 9.945 -14.757 1.00 77.62 180 ASN A N 1
ATOM 1521 C CA . ASN A 1 180 ? 18.014 10.902 -13.759 1.00 77.62 180 ASN A CA 1
ATOM 1522 C C . ASN A 1 180 ? 16.593 10.568 -13.253 1.00 77.62 180 ASN A C 1
ATOM 1524 O O . ASN A 1 180 ? 16.077 11.285 -12.394 1.00 77.62 180 ASN A O 1
ATOM 1528 N N . ALA A 1 181 ? 15.918 9.592 -13.868 1.00 70.19 181 ALA A N 1
ATOM 1529 C CA . ALA A 1 181 ? 14.555 9.193 -13.524 1.00 70.19 181 ALA A CA 1
ATOM 1530 C C . ALA A 1 181 ? 14.510 8.023 -12.522 1.00 70.19 181 ALA A C 1
ATOM 1532 O O . ALA A 1 181 ? 13.459 7.805 -11.913 1.00 70.19 181 ALA A O 1
ATOM 1533 N N . GLU A 1 182 ? 15.628 7.310 -12.366 1.00 68.31 182 GLU A N 1
ATOM 1534 C CA . GLU A 1 182 ? 15.865 6.194 -11.438 1.00 68.31 182 GLU A CA 1
ATOM 1535 C C . GLU A 1 182 ? 16.246 6.667 -10.024 1.00 68.31 182 GLU A C 1
ATOM 1537 O O . GLU A 1 182 ? 15.778 6.019 -9.055 1.00 68.31 182 GLU A O 1
#

Foldseek 3Di:
DVLVCVLLVVVVVVLVVVVVVLVVVVVVQLQAFDDDPNDGDRPSVVSVVVVCPDVVVVLVCVLPVVLVVVCVPPPDDSVSCVSSVVCVVVVVVVLVVCCVVDPCNPVSVVVVVVVVLLSQLSVQLSVLQVVLVVVVVDDQQHDHDDPDPCPDPVNSSVVSSVVSNCVSVVVPPGDDDDDPVD